Protein AF-A0A7C7M4W1-F1 (afdb_monomer)

Foldseek 3Di:
DEEAEPVCQVVLVVDPPHDYYDHDCQAAHAPVCPVVVVGDHDNKDKWFFADDPDPQKTKIFQACLQAPQPQ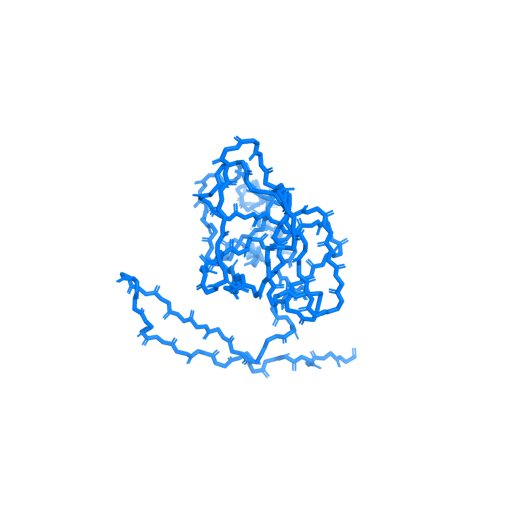HFWAWPPDPQWGFPDGDRGMTMIGGHPPDDDDGGDMIITGHNDDVSNCLSDQWDFDDDPNDGDDIGGPVCRPVDD

Mean predicted aligned error: 3.01 Å

Nearest PDB structures (foldseek):
  6qkb-assembly1_B  TM=9.582E-01  e=3.769E-12  Paracoccus denitrificans
  4v15-assembly1_B  TM=9.432E-01  e=3.769E-12  Achromobacter xylosoxidans
  7dib-assembly1_B  TM=9.271E-01  e=1.549E-10  Candidatus Filomicrobium marinum
  7dib-assembly1_A  TM=9.383E-01  e=4.722E-10  Candidatus Filomicrobium marinum
  3gwq-assembly1_B  TM=7.256E-01  e=3.115E-06  Paraburkholderia xenovorans LB400

Structure (mmCIF, N/CA/C/O backbone):
data_AF-A0A7C7M4W1-F1
#
_entry.id   AF-A0A7C7M4W1-F1
#
loop_
_atom_site.group_PDB
_atom_site.id
_atom_site.type_symbol
_atom_site.label_atom_id
_atom_site.label_alt_id
_atom_site.label_comp_id
_atom_site.label_asym_id
_atom_site.label_entity_id
_atom_site.label_seq_id
_atom_site.pdbx_PDB_ins_code
_atom_site.Cartn_x
_atom_site.Cartn_y
_atom_site.Cartn_z
_atom_site.occupancy
_atom_site.B_iso_or_equiv
_atom_site.auth_seq_id
_atom_site.auth_comp_id
_atom_site.auth_asym_id
_atom_site.auth_atom_id
_atom_site.pdbx_PDB_model_num
ATOM 1 N N . MET A 1 1 ? 22.178 -0.306 -24.663 1.00 93.44 1 MET A N 1
ATOM 2 C CA . MET A 1 1 ? 22.339 0.067 -23.237 1.00 93.44 1 MET A CA 1
ATOM 3 C C . MET A 1 1 ? 21.032 -0.272 -22.546 1.00 93.44 1 MET A C 1
ATOM 5 O O . MET A 1 1 ? 19.997 -0.021 -23.148 1.00 93.44 1 MET A O 1
ATOM 9 N N . SER A 1 2 ? 21.067 -0.852 -21.347 1.00 96.81 2 SER A N 1
ATOM 10 C CA . SER A 1 2 ? 19.859 -1.039 -20.534 1.00 96.81 2 SER A CA 1
ATOM 11 C C . SER A 1 2 ? 19.878 -0.049 -19.370 1.00 96.81 2 SER A C 1
ATOM 13 O O . SER A 1 2 ? 20.899 0.045 -18.686 1.00 96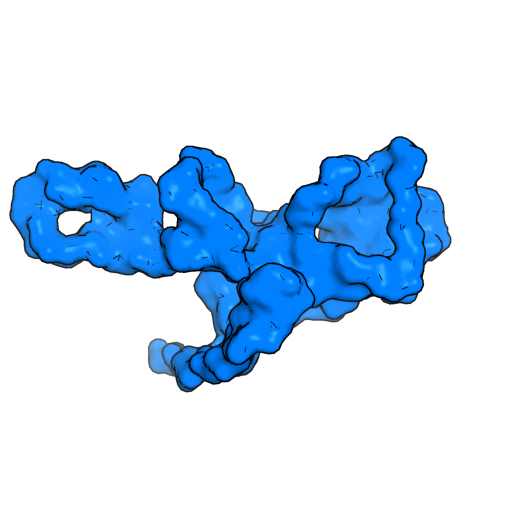.81 2 SER A O 1
ATOM 15 N N . THR A 1 3 ? 18.829 0.764 -19.242 1.00 96.06 3 THR A N 1
ATOM 16 C CA . THR A 1 3 ? 18.689 1.801 -18.207 1.00 96.06 3 THR A CA 1
ATOM 17 C C . THR A 1 3 ? 17.263 2.345 -18.189 1.00 96.06 3 THR A C 1
ATOM 19 O O . THR A 1 3 ? 16.536 2.220 -19.169 1.00 96.06 3 THR A O 1
ATOM 22 N N . GLY A 1 4 ? 16.890 3.032 -17.117 1.00 96.25 4 GLY A N 1
ATOM 23 C CA . GLY A 1 4 ? 15.602 3.699 -16.989 1.00 96.25 4 GLY A CA 1
ATOM 24 C C . GLY A 1 4 ? 14.747 3.051 -15.915 1.00 96.25 4 GLY A C 1
ATOM 25 O O . GLY A 1 4 ? 14.718 1.832 -15.757 1.00 96.25 4 GLY A O 1
ATOM 26 N N . GLU A 1 5 ? 14.059 3.910 -15.186 1.00 96.00 5 GLU A N 1
ATOM 27 C CA . GLU A 1 5 ? 13.256 3.590 -14.017 1.00 96.00 5 GLU A CA 1
ATOM 28 C C . GLU A 1 5 ? 11.794 3.893 -14.315 1.00 96.00 5 GLU A C 1
ATOM 30 O O . GLU A 1 5 ? 11.463 4.435 -15.369 1.00 96.00 5 GLU A O 1
ATOM 35 N N . THR A 1 6 ? 10.906 3.607 -13.363 1.00 96.25 6 THR A N 1
ATOM 36 C CA . THR A 1 6 ? 9.489 3.979 -13.515 1.00 96.25 6 THR A CA 1
ATOM 37 C C . THR A 1 6 ? 9.342 5.471 -13.828 1.00 96.25 6 THR A C 1
ATOM 39 O O . THR A 1 6 ? 8.681 5.814 -14.792 1.00 96.25 6 THR A O 1
ATOM 42 N N . TRP A 1 7 ? 10.029 6.362 -13.105 1.00 94.94 7 TRP A N 1
ATOM 43 C CA . TRP A 1 7 ? 9.911 7.821 -13.279 1.00 94.94 7 TRP A CA 1
ATOM 44 C C . TRP A 1 7 ? 10.694 8.408 -14.462 1.00 94.94 7 TRP A C 1
ATOM 46 O O . TRP A 1 7 ? 10.680 9.621 -14.655 1.00 94.94 7 TRP A O 1
ATOM 56 N N . SER A 1 8 ? 11.431 7.587 -15.208 1.00 96.50 8 SER A N 1
ATOM 57 C CA . SER A 1 8 ? 12.197 8.027 -16.379 1.00 96.50 8 SER A CA 1
ATOM 58 C C . SER A 1 8 ? 11.895 7.197 -17.621 1.00 96.50 8 SER A C 1
ATOM 60 O O . SER A 1 8 ? 12.648 7.258 -18.591 1.00 96.50 8 SER A O 1
ATOM 62 N N . TYR A 1 9 ? 10.820 6.406 -17.590 1.00 95.06 9 TYR A N 1
ATOM 63 C CA . TYR A 1 9 ? 10.487 5.441 -18.634 1.00 95.06 9 TYR A CA 1
ATOM 64 C C . TYR A 1 9 ? 10.263 6.098 -20.004 1.00 95.06 9 TYR A C 1
ATOM 66 O O . TYR A 1 9 ? 10.653 5.543 -21.031 1.00 95.06 9 TYR A O 1
ATOM 74 N N . ASP A 1 10 ? 9.674 7.290 -19.999 1.00 93.44 10 ASP A N 1
ATOM 75 C CA . ASP A 1 10 ? 9.340 8.107 -21.159 1.00 93.44 10 ASP A CA 1
ATOM 76 C C . ASP A 1 10 ? 10.591 8.745 -21.775 1.00 93.44 10 ASP A C 1
ATOM 78 O O . ASP A 1 10 ? 10.843 8.596 -22.968 1.00 93.44 10 ASP A O 1
ATOM 82 N N . VAL A 1 11 ? 11.440 9.365 -20.952 1.00 95.94 11 VAL A N 1
ATOM 83 C CA . VAL A 1 11 ? 12.675 10.016 -21.412 1.00 95.94 11 VAL A CA 1
ATOM 84 C C . VAL A 1 11 ? 13.746 8.992 -21.794 1.00 95.94 11 VAL A C 1
ATOM 86 O O . VAL A 1 11 ? 14.490 9.203 -22.750 1.00 95.94 11 VAL A O 1
ATOM 89 N N . ALA A 1 12 ? 13.846 7.862 -21.083 1.00 96.19 12 ALA A N 1
ATOM 90 C CA . ALA A 1 12 ? 14.862 6.841 -21.349 1.00 96.19 12 ALA A CA 1
ATOM 91 C C . ALA A 1 12 ? 14.744 6.257 -22.765 1.00 96.19 12 ALA A C 1
ATOM 93 O O . ALA A 1 12 ? 15.767 5.994 -23.400 1.00 96.19 12 ALA A O 1
ATOM 94 N N . GLY A 1 13 ? 13.518 6.110 -23.278 1.00 92.50 13 GLY A N 1
ATOM 95 C CA . GLY A 1 13 ? 13.259 5.628 -24.637 1.00 92.50 13 GLY A CA 1
ATOM 96 C C . GLY A 1 13 ? 13.741 6.574 -25.744 1.00 92.50 13 GLY A C 1
ATOM 97 O O . GLY A 1 13 ? 13.964 6.131 -26.870 1.00 92.50 13 GLY A O 1
ATOM 98 N N . GLU A 1 14 ? 13.950 7.854 -25.434 1.00 96.19 14 GLU A N 1
ATOM 99 C CA . GLU A 1 14 ? 14.404 8.866 -26.395 1.00 96.19 14 GLU A CA 1
ATOM 100 C C . GLU A 1 14 ? 15.937 8.977 -26.478 1.00 96.19 14 GLU A C 1
ATOM 102 O O . GLU A 1 14 ? 16.471 9.608 -27.393 1.00 96.19 14 GLU A O 1
ATOM 107 N N . ILE A 1 15 ? 16.673 8.360 -25.546 1.00 97.12 15 ILE A N 1
ATOM 108 C CA . ILE A 1 15 ? 18.133 8.479 -25.464 1.00 97.12 15 ILE A CA 1
ATOM 109 C C . ILE A 1 15 ? 18.807 7.537 -26.482 1.00 97.12 15 ILE A C 1
ATOM 111 O O . ILE A 1 15 ? 18.670 6.312 -26.383 1.00 97.12 15 ILE A O 1
ATOM 115 N N . PRO A 1 16 ? 19.623 8.053 -27.426 1.00 97.56 16 PRO A N 1
ATOM 116 C CA . PRO A 1 16 ? 20.318 7.217 -28.400 1.00 97.56 16 PRO A CA 1
ATOM 117 C C . PRO A 1 16 ? 21.182 6.129 -27.751 1.00 97.56 16 PRO A C 1
ATOM 119 O O . PRO A 1 16 ? 22.036 6.398 -26.906 1.00 97.56 16 PRO A O 1
ATOM 122 N N . GLY A 1 17 ? 20.990 4.885 -28.191 1.00 97.00 17 GLY A N 1
ATOM 123 C CA . GLY A 1 17 ? 21.736 3.721 -27.705 1.00 97.00 17 GLY A CA 1
ATOM 124 C C . GLY A 1 17 ? 21.104 3.008 -26.506 1.00 97.00 17 GLY A C 1
ATOM 125 O O . GLY A 1 17 ? 21.573 1.917 -26.156 1.00 97.00 17 GLY A O 1
ATOM 126 N N . VAL A 1 18 ? 20.042 3.554 -25.905 1.00 97.69 18 VAL A N 1
ATOM 127 C CA . VAL A 1 18 ? 19.165 2.795 -25.003 1.00 97.69 18 VAL A CA 1
ATOM 128 C C . VAL A 1 18 ? 18.360 1.790 -25.824 1.00 97.69 18 VAL A C 1
ATOM 130 O O . VAL A 1 18 ? 17.868 2.092 -26.906 1.00 97.69 18 VAL A O 1
ATOM 133 N N . THR A 1 19 ? 18.309 0.554 -25.340 1.00 97.38 19 THR A N 1
ATOM 134 C CA . THR A 1 19 ? 17.664 -0.584 -26.012 1.00 97.38 19 THR A CA 1
ATOM 135 C C . THR A 1 19 ? 16.700 -1.342 -25.097 1.00 97.38 19 THR A C 1
ATOM 137 O O . THR A 1 19 ? 15.981 -2.208 -25.581 1.00 97.38 19 THR A O 1
ATOM 140 N N . GLU A 1 20 ? 16.700 -1.051 -23.793 1.00 97.50 20 GLU A N 1
ATOM 141 C CA . GLU A 1 20 ? 15.846 -1.669 -22.771 1.00 97.50 20 GLU A CA 1
ATOM 142 C C . GLU A 1 20 ? 15.633 -0.672 -21.618 1.00 97.50 20 GLU A C 1
ATOM 144 O O . GLU A 1 20 ? 16.580 0.022 -21.242 1.00 97.50 20 GLU A O 1
ATOM 149 N N . VAL A 1 21 ? 14.408 -0.633 -21.075 1.00 96.94 21 VAL A N 1
ATOM 150 C CA . VAL A 1 21 ? 13.998 0.135 -19.884 1.00 96.94 21 VAL A CA 1
ATOM 151 C C . VAL A 1 21 ? 13.568 -0.839 -18.788 1.00 96.94 21 VAL A C 1
ATOM 153 O O . VAL A 1 21 ? 12.886 -1.820 -19.081 1.00 96.94 21 VAL A O 1
ATOM 156 N N . GLN A 1 22 ? 13.964 -0.580 -17.539 1.00 96.50 22 GLN A N 1
ATOM 157 C CA . GLN A 1 22 ? 13.913 -1.563 -16.445 1.00 96.50 22 GLN A CA 1
ATOM 158 C C . GLN A 1 22 ? 13.024 -1.147 -15.263 1.00 96.50 22 GLN A C 1
ATOM 160 O O . GLN A 1 22 ? 13.077 -1.773 -14.205 1.00 96.50 22 GLN A O 1
ATOM 165 N N . GLY A 1 23 ? 12.195 -0.111 -15.425 1.00 94.81 23 GLY A N 1
ATOM 166 C CA . GLY A 1 23 ? 11.277 0.326 -14.376 1.00 94.81 23 GLY A CA 1
ATOM 167 C C . GLY A 1 23 ? 10.389 -0.820 -13.879 1.00 94.81 23 GLY A C 1
ATOM 168 O O . GLY A 1 23 ? 9.796 -1.534 -14.681 1.00 94.81 23 GLY A O 1
ATOM 169 N N . GLY A 1 24 ? 10.295 -0.993 -12.556 1.00 95.31 24 GLY A N 1
ATOM 170 C CA . GLY A 1 24 ? 9.480 -2.047 -11.930 1.00 95.31 24 GLY A CA 1
ATOM 171 C C . GLY A 1 24 ? 8.258 -1.530 -11.169 1.00 95.31 24 GLY A C 1
ATOM 172 O O . GLY A 1 24 ? 7.164 -2.080 -11.300 1.00 95.31 24 GLY A O 1
ATOM 173 N N . SER A 1 25 ? 8.419 -0.447 -10.401 1.00 95.62 25 SER A N 1
ATOM 174 C CA . SER A 1 25 ? 7.367 0.088 -9.526 1.00 95.62 25 SER A CA 1
ATOM 175 C C . SER A 1 25 ? 6.105 0.535 -10.264 1.00 95.62 25 SER A C 1
ATOM 177 O O . SER A 1 25 ? 5.050 0.556 -9.641 1.00 95.62 25 SER A O 1
ATOM 179 N N . TYR A 1 26 ? 6.174 0.826 -11.568 1.00 96.25 26 TYR A N 1
ATOM 180 C CA . TYR A 1 26 ? 5.031 1.223 -12.403 1.00 96.25 26 TYR A CA 1
ATOM 181 C C . TYR A 1 26 ? 3.839 0.257 -12.317 1.00 96.25 26 TYR A C 1
ATOM 183 O O . TYR A 1 26 ? 2.693 0.669 -12.479 1.00 96.25 26 TYR A O 1
ATOM 191 N N . LEU A 1 27 ? 4.099 -1.029 -12.043 1.00 96.44 27 LEU A N 1
ATOM 192 C CA . LEU A 1 27 ? 3.060 -2.046 -11.908 1.00 96.44 27 LEU A CA 1
ATOM 193 C C . LEU A 1 27 ? 2.162 -1.801 -10.687 1.00 96.44 27 LEU A C 1
ATOM 195 O O . LEU A 1 27 ? 0.962 -2.056 -10.758 1.00 96.44 27 LEU A O 1
ATOM 199 N N . VAL A 1 28 ? 2.746 -1.349 -9.571 1.00 96.81 28 VAL A N 1
ATOM 200 C CA . VAL A 1 28 ? 2.091 -1.274 -8.249 1.00 96.81 28 VAL A CA 1
ATOM 201 C C . VAL A 1 28 ? 1.915 0.144 -7.711 1.00 96.81 28 VAL A C 1
ATOM 203 O O . VAL A 1 28 ? 0.945 0.382 -6.991 1.00 96.81 28 VAL A O 1
ATOM 206 N N . MET A 1 29 ? 2.793 1.064 -8.116 1.00 97.31 29 MET A N 1
ATOM 207 C CA . MET A 1 29 ? 2.881 2.477 -7.732 1.00 97.31 29 MET A CA 1
ATOM 208 C C . MET A 1 29 ? 3.033 2.726 -6.224 1.00 97.31 29 MET A C 1
ATOM 210 O O . MET A 1 29 ? 2.765 1.871 -5.395 1.00 97.31 29 MET A O 1
ATOM 214 N N . GLU A 1 30 ? 3.495 3.911 -5.842 1.00 96.56 30 GLU A N 1
ATOM 215 C CA . GLU A 1 30 ? 3.679 4.328 -4.442 1.00 96.56 30 GLU A CA 1
ATOM 216 C C . GLU A 1 30 ? 3.412 5.822 -4.310 1.00 96.56 30 GLU A C 1
ATOM 218 O O . GLU A 1 30 ? 3.504 6.532 -5.312 1.00 96.56 30 GLU A O 1
ATOM 223 N N . THR A 1 31 ? 3.074 6.310 -3.114 1.00 95.50 31 THR A N 1
ATOM 224 C CA . THR A 1 31 ? 2.568 7.689 -2.925 1.00 95.50 31 THR A CA 1
ATOM 225 C C . THR A 1 31 ? 3.491 8.767 -3.508 1.00 95.50 31 THR A C 1
ATOM 227 O O . THR A 1 31 ? 3.032 9.787 -4.022 1.00 95.50 31 THR A O 1
ATOM 230 N N . GLY A 1 32 ? 4.803 8.505 -3.550 1.00 93.25 32 GLY A N 1
ATOM 231 C CA . GLY A 1 32 ? 5.795 9.376 -4.184 1.00 93.25 32 GLY A CA 1
ATOM 232 C C . GLY A 1 32 ? 5.668 9.538 -5.707 1.00 93.25 32 GLY A C 1
ATOM 233 O O . GLY A 1 32 ? 6.308 10.428 -6.262 1.00 93.25 32 GLY A O 1
ATOM 234 N N . TYR A 1 33 ? 4.866 8.717 -6.389 1.00 94.56 33 TYR A N 1
ATOM 235 C CA . TYR A 1 33 ? 4.644 8.746 -7.839 1.00 94.56 33 TYR A CA 1
ATOM 236 C C . TYR A 1 33 ? 3.237 9.203 -8.241 1.00 94.56 33 TYR A C 1
ATOM 238 O O . TYR A 1 33 ? 2.852 9.032 -9.394 1.00 94.56 33 TYR A O 1
ATOM 246 N N . GLY A 1 34 ? 2.473 9.841 -7.347 1.00 93.06 34 GLY A N 1
ATOM 247 C CA . GLY A 1 34 ? 1.111 10.304 -7.657 1.00 93.06 34 GLY A CA 1
ATOM 248 C C . GLY A 1 34 ? 0.994 11.290 -8.829 1.00 93.06 34 GLY A C 1
ATOM 249 O O . GLY A 1 34 ? -0.094 11.484 -9.360 1.00 93.06 34 GLY A O 1
ATOM 250 N N . TYR A 1 35 ? 2.104 11.893 -9.265 1.00 94.75 35 TYR A N 1
ATOM 251 C CA . TYR A 1 35 ? 2.161 12.755 -10.450 1.00 94.75 35 TYR A CA 1
ATOM 252 C C . TYR A 1 35 ? 2.196 11.983 -11.781 1.00 94.75 35 TYR A C 1
ATOM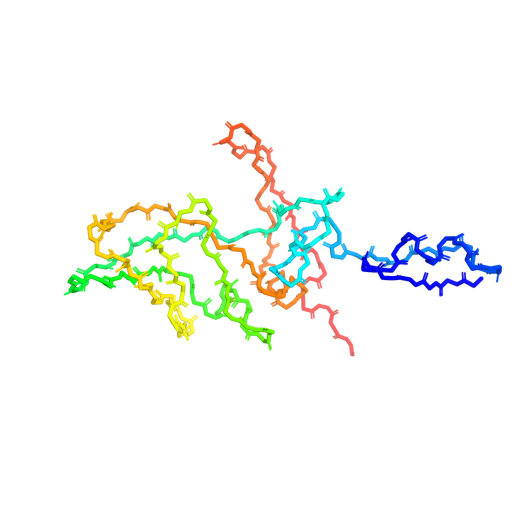 254 O O . TYR A 1 35 ? 2.003 12.583 -12.836 1.00 94.75 35 TYR A O 1
ATOM 262 N N . MET A 1 36 ? 2.467 10.677 -11.757 1.00 96.00 36 MET A N 1
ATOM 263 C CA . MET A 1 36 ? 2.606 9.843 -12.950 1.00 96.00 36 MET A CA 1
ATOM 264 C C . MET A 1 36 ? 1.249 9.276 -13.377 1.00 96.00 36 MET A C 1
ATOM 266 O O . MET A 1 36 ? 0.888 8.153 -13.030 1.00 96.00 36 MET A O 1
ATOM 270 N N . THR A 1 37 ? 0.490 10.062 -14.138 1.00 94.94 37 THR A N 1
ATOM 271 C CA . THR A 1 37 ? -0.914 9.769 -14.480 1.00 94.94 37 THR A CA 1
ATOM 272 C C . THR A 1 37 ? -1.132 8.587 -15.424 1.00 94.94 37 THR A C 1
ATOM 274 O O . THR A 1 37 ? -2.267 8.142 -15.568 1.00 94.94 37 THR A O 1
ATOM 277 N N . ASP A 1 38 ? -0.078 8.079 -16.063 1.00 95.44 38 ASP A N 1
ATOM 278 C CA . ASP A 1 38 ? -0.159 6.917 -16.960 1.00 95.44 38 ASP A CA 1
ATOM 279 C C . ASP A 1 38 ? -0.262 5.581 -16.203 1.00 95.44 38 ASP A C 1
ATOM 281 O O . ASP A 1 38 ? -0.538 4.540 -16.803 1.00 95.44 38 ASP A O 1
ATOM 285 N N . PHE A 1 39 ? -0.051 5.600 -14.884 1.00 96.94 39 PHE A N 1
ATOM 286 C CA . PHE A 1 39 ? -0.069 4.424 -14.022 1.00 96.94 39 PHE A CA 1
ATOM 287 C C . PHE A 1 39 ? -1.072 4.587 -12.876 1.00 96.94 39 PHE A C 1
ATOM 289 O O . PHE A 1 39 ? -1.507 5.687 -12.537 1.00 96.94 39 PHE A O 1
ATOM 296 N N . HIS A 1 40 ? -1.432 3.466 -12.251 1.00 96.19 40 HIS A N 1
ATOM 297 C CA . HIS A 1 40 ? -2.434 3.422 -11.189 1.00 96.19 40 HIS A CA 1
ATOM 298 C C . HIS A 1 40 ? -1.898 2.712 -9.948 1.00 96.19 40 HIS A C 1
ATOM 300 O O . HIS A 1 40 ? -1.151 1.739 -10.051 1.00 96.19 40 HIS A O 1
ATOM 306 N N . TYR A 1 41 ? -2.340 3.155 -8.769 1.00 97.38 41 TYR A N 1
ATOM 307 C CA . TYR A 1 41 ? -2.111 2.435 -7.519 1.00 97.38 41 TYR A CA 1
ATOM 308 C C . TYR A 1 41 ? -2.797 1.073 -7.556 1.00 97.38 41 TYR A C 1
ATOM 310 O O . TYR A 1 41 ? -4.024 0.982 -7.528 1.00 97.38 41 TYR A O 1
ATOM 318 N N . SER A 1 42 ? -2.000 0.006 -7.608 1.00 96.69 42 SER A N 1
ATOM 319 C CA . SER A 1 42 ? -2.498 -1.374 -7.605 1.00 96.69 42 SER A CA 1
ATOM 320 C C . SER A 1 42 ? -1.936 -2.202 -6.443 1.00 96.69 42 SER A C 1
ATOM 322 O O . SER A 1 42 ? -2.613 -3.109 -5.961 1.00 96.69 42 SER A O 1
ATOM 324 N N . GLY A 1 43 ? -0.748 -1.858 -5.927 1.00 97.00 43 GLY A N 1
ATOM 325 C CA . GLY A 1 43 ? -0.175 -2.467 -4.728 1.00 97.00 43 GLY A CA 1
ATOM 326 C C . GLY A 1 43 ? -0.626 -1.728 -3.475 1.00 97.00 43 GLY A C 1
ATOM 327 O O . GLY A 1 43 ? -0.237 -0.584 -3.252 1.00 97.00 43 GLY A O 1
ATOM 328 N N . LYS A 1 44 ? -1.444 -2.374 -2.648 1.00 97.56 44 LYS A N 1
ATOM 329 C CA . LYS A 1 44 ? -2.061 -1.750 -1.472 1.00 97.56 44 LYS A CA 1
ATOM 330 C C . LYS A 1 44 ? -2.112 -2.726 -0.303 1.00 97.56 44 LYS A C 1
ATOM 332 O O . LYS A 1 44 ? -1.998 -3.935 -0.503 1.00 97.56 44 LYS A O 1
ATOM 337 N N . VAL A 1 45 ? -2.320 -2.211 0.907 1.00 98.38 45 VAL A N 1
ATOM 338 C CA . VAL A 1 45 ? -2.504 -3.030 2.114 1.00 98.38 45 VAL A CA 1
ATOM 339 C C . VAL A 1 45 ? -3.873 -2.763 2.721 1.00 98.38 45 VAL A C 1
ATOM 341 O O . VAL A 1 45 ? -4.193 -1.632 3.072 1.00 98.38 45 VAL A O 1
ATOM 344 N N . LEU A 1 46 ? -4.680 -3.815 2.849 1.00 98.31 46 LEU A N 1
ATOM 345 C CA . LEU A 1 46 ? -5.958 -3.770 3.553 1.00 98.31 46 LEU A CA 1
ATOM 346 C C . LEU A 1 46 ? -5.703 -3.800 5.064 1.00 98.31 46 LEU A C 1
ATOM 348 O O . LEU A 1 46 ? -4.939 -4.637 5.542 1.00 98.31 46 LEU A O 1
ATOM 352 N N . THR A 1 47 ? -6.366 -2.921 5.806 1.00 98.69 47 THR A N 1
ATOM 353 C CA . THR A 1 47 ? -6.333 -2.885 7.270 1.00 98.69 47 THR A CA 1
ATOM 354 C C . THR A 1 47 ? -7.741 -2.747 7.827 1.00 98.69 47 THR A C 1
ATOM 356 O O . THR A 1 47 ? -8.629 -2.198 7.175 1.00 98.69 47 THR A O 1
ATOM 359 N N . THR A 1 48 ? -7.954 -3.251 9.035 1.00 98.88 48 THR A N 1
ATOM 360 C CA . THR A 1 48 ? -9.228 -3.165 9.746 1.00 98.88 48 THR A CA 1
ATOM 361 C C . THR A 1 48 ? -9.066 -2.269 10.961 1.00 98.88 48 THR A C 1
ATOM 363 O O . THR A 1 48 ? -8.146 -2.450 11.759 1.00 98.88 48 THR A O 1
ATOM 366 N N . VAL A 1 49 ? -9.972 -1.308 11.132 1.00 98.88 49 VAL A N 1
ATOM 367 C CA . VAL A 1 49 ? -10.069 -0.511 12.355 1.00 98.88 49 VAL A CA 1
ATOM 368 C C . VAL A 1 49 ? -10.396 -1.449 13.512 1.00 98.88 49 VAL A C 1
ATOM 370 O O . VAL A 1 49 ? -11.400 -2.156 13.492 1.00 98.88 49 VAL A O 1
ATOM 373 N N . ILE A 1 50 ? -9.560 -1.451 14.544 1.00 98.81 50 ILE A N 1
ATOM 374 C CA . ILE A 1 50 ? -9.722 -2.301 15.732 1.00 98.81 50 ILE A CA 1
ATOM 375 C C . ILE A 1 50 ? -10.102 -1.500 16.978 1.00 98.81 50 ILE A C 1
ATOM 377 O O . ILE A 1 50 ? -10.568 -2.070 17.963 1.00 98.81 50 ILE A O 1
ATOM 381 N N . SER A 1 51 ? -9.904 -0.179 16.962 1.00 98.62 51 SER A N 1
ATOM 382 C CA . SER A 1 51 ? -10.211 0.688 18.099 1.00 98.62 51 SER A CA 1
ATOM 383 C C . SER A 1 51 ? -10.429 2.136 17.671 1.00 98.62 51 SER A C 1
ATOM 385 O O . SER A 1 51 ? -9.734 2.651 16.800 1.00 98.62 51 SER A O 1
ATOM 387 N N . THR A 1 52 ? -11.359 2.817 18.338 1.00 98.38 52 THR A N 1
ATOM 388 C CA . THR A 1 52 ? -11.608 4.262 18.215 1.00 98.38 52 THR A CA 1
ATOM 389 C C . THR A 1 52 ? -11.604 4.887 19.612 1.00 98.38 52 THR A C 1
ATOM 391 O O . THR A 1 52 ? -12.664 5.142 20.192 1.00 98.38 52 THR A O 1
ATOM 394 N N . PRO A 1 53 ? -10.418 5.054 20.227 1.00 97.94 53 PRO A N 1
ATOM 395 C CA . PRO A 1 53 ? -10.300 5.301 21.664 1.00 97.94 53 PRO A CA 1
ATOM 396 C C . PRO A 1 53 ? -10.769 6.697 22.092 1.00 97.94 53 PRO A C 1
ATOM 398 O O . PRO A 1 53 ? -11.059 6.912 23.268 1.00 97.94 53 PRO A O 1
ATOM 401 N N . ARG A 1 54 ? -10.799 7.662 21.167 1.00 97.12 54 ARG A N 1
ATOM 402 C CA . ARG A 1 54 ? -11.249 9.039 21.405 1.00 97.12 54 ARG A CA 1
ATOM 403 C C . ARG A 1 54 ? -11.647 9.715 20.087 1.00 97.12 54 ARG A C 1
ATOM 405 O O . ARG A 1 54 ? -11.188 9.273 19.035 1.00 97.12 54 ARG A O 1
ATOM 412 N N . PRO A 1 55 ? -12.446 10.799 20.126 1.00 96.81 55 PRO A N 1
ATOM 413 C CA . PRO A 1 55 ? -12.748 11.590 18.935 1.00 96.81 55 PRO A CA 1
ATOM 414 C C . PRO A 1 55 ? -11.478 12.026 18.196 1.00 96.81 55 PRO A C 1
ATOM 416 O O . PRO A 1 55 ? -10.491 12.396 18.834 1.00 96.81 55 PRO A O 1
ATOM 419 N N . GLY A 1 56 ? -11.520 11.980 16.865 1.00 98.12 56 GLY A N 1
ATOM 420 C CA . GLY A 1 56 ? -10.394 12.351 16.007 1.00 98.12 56 GLY A CA 1
ATOM 421 C C . GLY A 1 56 ? -9.310 11.280 15.858 1.00 98.12 56 GLY A C 1
ATOM 422 O O . GLY A 1 56 ? -8.337 11.530 15.157 1.00 98.12 56 GLY A O 1
ATOM 423 N N . VAL A 1 57 ? -9.438 10.110 16.504 1.00 98.62 57 VAL A N 1
ATOM 424 C CA . VAL A 1 57 ? -8.413 9.054 16.455 1.00 98.62 57 VAL A CA 1
ATOM 425 C C . VAL A 1 57 ? -9.021 7.671 16.252 1.00 98.62 57 VAL A C 1
ATOM 427 O O . VAL A 1 57 ? -9.886 7.240 17.018 1.00 98.62 57 VAL A O 1
ATOM 430 N N . ALA A 1 58 ? -8.487 6.942 15.274 1.00 98.81 58 ALA A N 1
ATOM 431 C CA . ALA A 1 58 ? -8.730 5.516 15.081 1.00 98.81 58 ALA A CA 1
ATOM 432 C C . ALA A 1 58 ? -7.406 4.739 15.039 1.00 98.81 58 ALA A C 1
ATOM 434 O O . ALA A 1 58 ? -6.349 5.294 14.752 1.00 98.81 58 ALA A O 1
ATOM 435 N N . VAL A 1 59 ? -7.467 3.449 15.354 1.00 98.88 59 VAL A N 1
ATOM 436 C CA . VAL A 1 59 ? -6.330 2.524 15.317 1.00 98.88 59 VAL A CA 1
ATOM 437 C C . VAL A 1 59 ? -6.716 1.334 14.456 1.00 98.88 59 VAL A C 1
ATOM 439 O O . VAL A 1 59 ? -7.774 0.742 14.685 1.00 98.88 59 VAL A O 1
ATOM 442 N N . ALA A 1 60 ? -5.868 0.976 13.495 1.00 98.88 60 ALA A N 1
ATOM 443 C CA . ALA A 1 60 ? -6.061 -0.188 12.635 1.00 98.88 60 ALA A CA 1
ATOM 444 C C . ALA A 1 60 ? -4.857 -1.148 12.694 1.00 98.88 60 ALA A C 1
ATOM 446 O O . ALA A 1 60 ? -3.796 -0.802 13.213 1.00 98.88 60 ALA A O 1
ATOM 447 N N . ASP A 1 61 ? -5.051 -2.374 12.220 1.00 98.69 61 ASP A N 1
ATOM 448 C CA . ASP A 1 61 ? -4.185 -3.548 12.436 1.00 98.69 61 ASP A CA 1
ATOM 449 C C . ASP A 1 61 ? -2.998 -3.723 11.462 1.00 98.69 61 ASP A C 1
ATOM 451 O O . ASP A 1 61 ? -2.361 -4.777 11.451 1.00 98.69 61 ASP A O 1
ATOM 455 N N . ALA A 1 62 ? -2.681 -2.718 10.641 1.00 98.00 62 ALA A N 1
ATOM 456 C CA . ALA A 1 62 ? -1.551 -2.767 9.711 1.00 98.00 62 ALA A CA 1
ATOM 457 C C . ALA A 1 62 ? -0.421 -1.820 10.134 1.00 98.00 62 ALA A C 1
ATOM 459 O O . ALA A 1 62 ? -0.345 -0.687 9.670 1.00 98.00 62 ALA A O 1
ATOM 460 N N . GLY A 1 63 ? 0.478 -2.295 10.999 1.00 97.88 63 GLY A N 1
ATOM 461 C CA . GLY A 1 63 ? 1.695 -1.576 11.395 1.00 97.88 63 GLY A CA 1
ATOM 462 C C . GLY A 1 63 ? 2.884 -1.728 10.435 1.00 97.88 63 GLY A C 1
ATOM 463 O O . GLY A 1 63 ? 2.766 -2.191 9.299 1.00 97.88 63 GLY A O 1
ATOM 464 N N . GLN A 1 64 ? 4.080 -1.369 10.908 1.00 97.69 64 GLN A N 1
ATOM 465 C CA . GLN A 1 64 ? 5.325 -1.393 10.122 1.00 97.69 64 GLN A CA 1
ATOM 466 C C . GLN A 1 64 ? 5.749 -2.799 9.667 1.00 97.69 64 GLN A C 1
ATOM 468 O O . GLN A 1 64 ? 6.536 -2.948 8.731 1.00 97.69 64 GLN A O 1
ATOM 473 N N . LYS A 1 65 ? 5.255 -3.859 10.317 1.00 96.94 65 LYS A N 1
ATOM 474 C CA . LYS A 1 65 ? 5.447 -5.236 9.837 1.00 96.94 65 LYS A CA 1
ATOM 475 C C . LYS A 1 65 ? 4.664 -5.513 8.553 1.00 96.94 65 LYS A C 1
ATOM 477 O O . LYS A 1 65 ? 5.087 -6.380 7.800 1.00 96.94 65 LYS A O 1
ATOM 482 N N . ALA A 1 66 ? 3.586 -4.772 8.297 1.00 97.94 66 ALA A N 1
ATOM 483 C CA . ALA A 1 66 ? 2.721 -4.912 7.128 1.00 97.94 66 ALA A CA 1
ATOM 484 C C . ALA A 1 66 ? 3.050 -3.892 6.022 1.00 97.94 66 ALA A C 1
ATOM 486 O O . ALA A 1 66 ? 3.049 -4.244 4.844 1.00 97.94 66 ALA A O 1
ATOM 487 N N . VAL A 1 67 ? 3.372 -2.645 6.385 1.00 97.69 67 VAL A N 1
ATOM 488 C CA . VAL A 1 67 ? 3.648 -1.556 5.430 1.00 97.69 67 VAL A CA 1
ATOM 489 C C . VAL A 1 67 ? 4.997 -0.912 5.728 1.00 97.69 67 VAL A C 1
ATOM 491 O O . VAL A 1 67 ? 5.300 -0.588 6.874 1.00 97.69 67 VAL A O 1
ATOM 494 N N . SER A 1 68 ? 5.827 -0.704 4.703 1.00 95.44 68 SER A N 1
ATOM 495 C CA . SER A 1 68 ? 7.087 0.023 4.880 1.00 95.44 68 SER A CA 1
ATOM 496 C C . SER A 1 68 ? 6.846 1.508 5.148 1.00 95.44 68 SER A C 1
ATOM 498 O O . SER A 1 68 ? 6.036 2.138 4.474 1.00 95.44 68 SER A O 1
ATOM 500 N N . THR A 1 69 ? 7.620 2.080 6.073 1.00 95.00 69 THR A N 1
ATOM 501 C CA . THR A 1 69 ? 7.636 3.524 6.359 1.00 95.00 69 THR A CA 1
ATOM 502 C C . THR A 1 69 ? 8.975 4.188 6.022 1.00 95.00 69 THR A C 1
ATOM 504 O O . THR A 1 69 ? 9.255 5.295 6.475 1.00 95.00 69 THR A O 1
ATOM 507 N N . LEU A 1 70 ? 9.838 3.512 5.252 1.00 93.19 70 LEU A N 1
ATOM 508 C CA . LEU A 1 70 ? 11.208 3.967 4.970 1.00 93.19 70 LEU A CA 1
ATOM 509 C C . LEU A 1 70 ? 11.267 5.287 4.183 1.00 93.19 70 LEU A C 1
ATOM 511 O O . LEU A 1 70 ? 12.184 6.077 4.400 1.00 93.19 70 LEU A O 1
ATOM 515 N N . ARG A 1 71 ? 10.298 5.540 3.292 1.00 94.12 71 ARG A N 1
ATOM 516 C CA . ARG A 1 71 ? 10.198 6.785 2.503 1.00 94.12 71 ARG A CA 1
ATOM 517 C C . ARG A 1 71 ? 9.118 7.749 3.002 1.00 94.12 71 ARG A C 1
ATOM 519 O O . ARG A 1 71 ? 8.937 8.807 2.409 1.00 94.12 71 ARG A O 1
ATOM 526 N N . GLY A 1 72 ? 8.423 7.410 4.086 1.00 95.56 72 GLY A N 1
ATOM 527 C CA . GLY A 1 72 ? 7.307 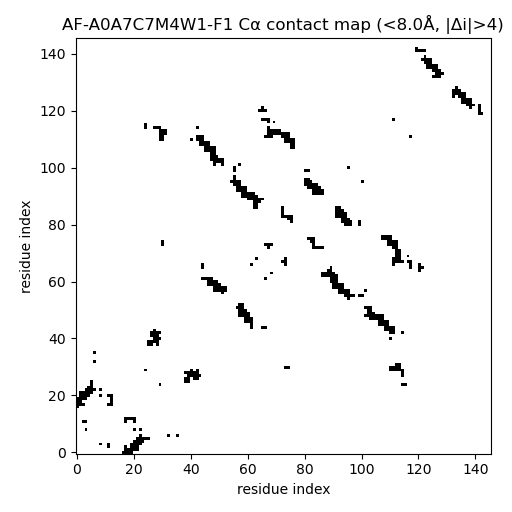8.187 4.628 1.00 95.56 72 GLY A CA 1
ATOM 528 C C . GLY A 1 72 ? 6.165 7.301 5.115 1.00 95.56 72 GLY A C 1
ATOM 529 O O . GLY A 1 72 ? 6.213 6.080 4.966 1.00 95.56 72 GLY A O 1
ATOM 530 N N . LEU A 1 73 ? 5.136 7.911 5.698 1.00 97.88 73 LEU A N 1
ATOM 531 C CA . LEU A 1 73 ? 3.916 7.201 6.084 1.00 97.88 73 LEU A CA 1
ATOM 532 C C . LEU A 1 73 ? 3.092 6.835 4.834 1.00 97.88 73 LEU A C 1
ATOM 534 O O . LEU A 1 73 ? 3.155 7.568 3.844 1.00 97.88 73 LEU A O 1
ATOM 538 N N . PRO A 1 74 ? 2.351 5.713 4.849 1.00 98.00 74 PRO A N 1
ATOM 539 C CA . PRO A 1 74 ? 1.392 5.414 3.795 1.00 98.00 74 PRO A CA 1
ATOM 540 C C . PRO A 1 74 ? 0.220 6.400 3.822 1.00 98.00 74 PRO A C 1
ATOM 542 O O . PRO A 1 74 ? -0.044 7.049 4.834 1.00 98.00 74 PRO A O 1
ATOM 545 N N . GLU A 1 75 ? -0.512 6.470 2.718 1.00 98.25 75 GLU A N 1
ATOM 546 C CA . GLU A 1 75 ? -1.732 7.274 2.603 1.00 98.25 75 GLU A CA 1
ATOM 547 C C . GLU A 1 75 ? -2.974 6.382 2.645 1.00 98.25 75 GLU A C 1
ATOM 549 O O . GLU A 1 75 ? -2.922 5.217 2.252 1.00 98.25 75 GLU A O 1
ATOM 554 N N . VAL A 1 76 ? -4.095 6.915 3.134 1.00 98.38 76 VAL A N 1
ATOM 555 C CA . VAL A 1 76 ? -5.381 6.205 3.122 1.00 98.38 76 VAL A CA 1
ATOM 556 C C . VAL A 1 76 ? -6.051 6.460 1.776 1.00 98.38 76 VAL A C 1
ATOM 558 O O . VAL A 1 76 ? -6.249 7.608 1.382 1.00 98.38 76 VAL A O 1
ATOM 561 N N . GLU A 1 77 ? -6.390 5.390 1.066 1.00 97.44 77 GLU A N 1
ATOM 562 C CA . GLU A 1 77 ? -7.053 5.477 -0.231 1.00 97.44 77 GLU A CA 1
ATOM 563 C C . GLU A 1 77 ? -8.514 5.928 -0.097 1.00 97.44 77 GLU A C 1
ATOM 565 O O . GLU A 1 77 ? -9.245 5.439 0.764 1.00 97.44 77 GLU A O 1
ATOM 570 N N . ASP A 1 78 ? -8.932 6.833 -0.990 1.00 95.12 78 ASP A N 1
ATOM 571 C CA . ASP A 1 78 ? -10.324 7.238 -1.231 1.00 95.12 78 ASP A CA 1
ATOM 572 C C . ASP A 1 78 ? -11.127 7.659 0.014 1.00 95.12 78 ASP A C 1
ATOM 574 O O . ASP A 1 78 ? -12.359 7.609 0.022 1.00 95.12 78 ASP A O 1
ATOM 578 N N . LEU A 1 79 ? -10.444 8.144 1.059 1.00 97.00 79 LEU A N 1
ATOM 579 C CA . LEU A 1 79 ? -11.087 8.605 2.290 1.00 97.00 79 LEU A CA 1
ATOM 580 C C . LEU A 1 79 ? -10.547 9.968 2.762 1.00 97.00 79 LEU A C 1
ATOM 582 O O . LEU A 1 79 ? -9.749 10.043 3.701 1.00 97.00 79 LEU A O 1
ATOM 586 N N . PRO A 1 80 ? -10.983 11.076 2.129 1.00 97.06 80 PRO A N 1
ATOM 587 C CA . PRO A 1 80 ? -10.604 12.422 2.543 1.00 97.06 80 PRO A CA 1
ATOM 588 C C . PRO A 1 80 ? -10.928 12.693 4.017 1.00 97.06 80 PRO A C 1
ATOM 590 O O . PRO A 1 80 ? -11.989 12.316 4.515 1.00 97.06 80 PRO A O 1
ATOM 593 N N . GLY A 1 81 ? -10.020 13.387 4.701 1.00 97.88 81 GLY A N 1
ATOM 594 C CA . GLY A 1 81 ? -10.141 13.689 6.130 1.00 97.88 81 GLY A CA 1
ATOM 595 C C . GLY A 1 81 ? -9.703 12.553 7.058 1.00 97.88 81 GLY A C 1
ATOM 596 O O . GLY A 1 81 ? -9.859 12.671 8.271 1.00 97.88 81 GLY A O 1
ATOM 597 N N . VAL A 1 82 ? -9.135 11.472 6.514 1.00 98.62 82 VAL A N 1
ATOM 598 C CA . VAL A 1 82 ? -8.450 10.426 7.281 1.00 98.62 82 VAL A CA 1
ATOM 599 C C . VAL A 1 82 ? -6.996 10.363 6.841 1.00 98.62 82 VAL A C 1
ATOM 601 O O . VAL A 1 82 ? -6.702 10.146 5.669 1.00 98.62 82 VAL A O 1
ATOM 604 N N . THR A 1 83 ? -6.072 10.551 7.778 1.00 98.56 83 THR A N 1
ATOM 605 C CA . THR A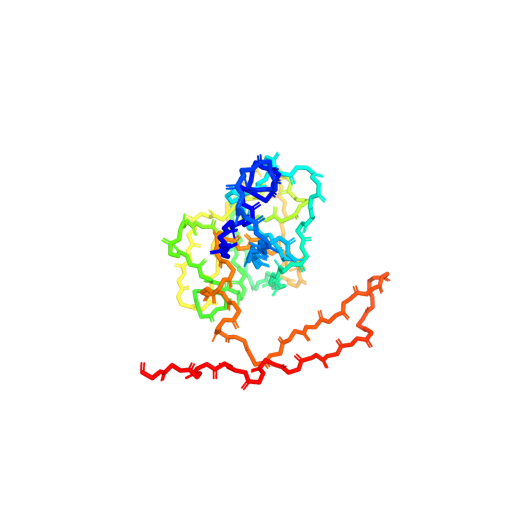 1 83 ? -4.632 10.512 7.498 1.00 98.56 83 THR A CA 1
ATOM 606 C C . THR A 1 83 ? -3.911 9.591 8.465 1.00 98.56 83 THR A C 1
ATOM 608 O O . THR A 1 83 ? -4.331 9.398 9.606 1.00 98.56 83 THR A O 1
ATOM 611 N N . VAL A 1 84 ? -2.803 9.007 8.012 1.00 98.56 84 VAL A N 1
ATOM 612 C CA . VAL A 1 84 ? -1.914 8.241 8.885 1.00 98.56 84 VAL A CA 1
ATOM 613 C C . VAL A 1 84 ? -1.072 9.223 9.695 1.00 98.56 84 VAL A C 1
ATOM 615 O O . VAL A 1 84 ? -0.254 9.950 9.139 1.00 98.56 84 VAL A O 1
ATOM 618 N N . GLU A 1 85 ? -1.281 9.254 11.010 1.00 98.31 85 GLU A N 1
ATOM 619 C CA . GLU A 1 85 ? -0.535 10.116 11.935 1.00 98.31 85 GLU A CA 1
ATOM 620 C C . GLU A 1 85 ? 0.791 9.462 12.340 1.00 98.31 85 GLU A C 1
ATOM 622 O O . GLU A 1 85 ? 1.836 10.110 12.387 1.00 98.31 85 GLU A O 1
ATOM 627 N N . SER A 1 86 ? 0.759 8.163 12.646 1.00 98.38 86 SER A N 1
ATOM 628 C CA . SER A 1 86 ? 1.942 7.390 13.029 1.00 98.38 86 SER A CA 1
ATOM 629 C C . SER A 1 86 ? 1.706 5.886 12.889 1.00 98.38 86 SER A C 1
ATOM 631 O O . SER A 1 86 ? 0.578 5.434 12.693 1.00 98.38 86 SER A O 1
ATOM 633 N N . MET A 1 87 ? 2.779 5.097 12.977 1.00 98.31 87 MET A N 1
ATOM 634 C CA . MET A 1 87 ? 2.723 3.635 12.926 1.00 98.31 87 MET A CA 1
ATOM 635 C C . MET A 1 87 ? 3.696 3.027 13.928 1.00 98.31 87 MET A C 1
ATOM 637 O O . MET A 1 87 ? 4.858 3.439 13.993 1.00 98.31 87 MET A O 1
ATOM 641 N N . ASP A 1 88 ? 3.232 2.019 14.656 1.00 97.69 88 ASP A N 1
ATOM 642 C CA . ASP A 1 88 ? 4.071 1.122 15.447 1.00 97.69 88 ASP A CA 1
ATOM 643 C C . ASP A 1 88 ? 4.284 -0.202 14.670 1.00 97.69 88 ASP A C 1
ATOM 645 O O . ASP A 1 88 ? 3.851 -0.311 13.517 1.00 97.69 88 ASP A O 1
ATOM 649 N N . PRO A 1 89 ? 5.000 -1.208 15.208 1.00 98.19 89 PRO A N 1
ATOM 650 C CA . PRO A 1 89 ? 5.221 -2.463 14.492 1.00 98.19 89 PRO A CA 1
ATOM 651 C C . PRO A 1 89 ? 3.946 -3.199 14.052 1.00 98.19 89 PRO A C 1
ATOM 653 O O . PRO A 1 89 ? 3.977 -3.875 13.024 1.00 98.19 89 PRO A O 1
ATOM 656 N N . ASP A 1 90 ? 2.855 -3.072 14.799 1.00 98.25 90 ASP A N 1
ATOM 657 C CA . ASP A 1 90 ? 1.633 -3.865 14.666 1.00 98.25 90 ASP A CA 1
ATOM 658 C C . ASP A 1 90 ? 0.399 -3.018 14.310 1.00 98.25 90 ASP A C 1
ATOM 660 O O . ASP A 1 90 ? -0.544 -3.547 13.730 1.00 98.25 90 ASP A O 1
ATOM 664 N N . HIS A 1 91 ? 0.418 -1.707 14.561 1.00 98.62 91 HIS A N 1
ATOM 665 C CA . HIS A 1 91 ? -0.732 -0.830 14.351 1.00 98.62 91 HIS A CA 1
ATOM 666 C C . HIS A 1 91 ? -0.413 0.435 13.555 1.00 98.62 91 HIS A C 1
ATOM 668 O O . HIS A 1 91 ? 0.695 0.979 13.598 1.00 98.62 91 HIS A O 1
ATOM 674 N N . VAL A 1 92 ? -1.450 0.956 12.902 1.00 98.62 92 VAL A N 1
ATOM 675 C CA . VAL A 1 92 ? -1.494 2.306 12.339 1.00 98.62 92 VAL A CA 1
ATOM 676 C C . VAL A 1 92 ? -2.409 3.191 13.179 1.00 98.62 92 VAL A C 1
ATOM 678 O O . VAL A 1 92 ? -3.512 2.787 13.553 1.00 98.62 92 VAL A O 1
ATOM 681 N N . ILE A 1 93 ? -1.947 4.403 13.476 1.00 98.75 93 ILE A N 1
ATOM 682 C CA . ILE A 1 93 ? -2.713 5.441 14.163 1.00 98.75 93 ILE A CA 1
ATOM 683 C C . ILE A 1 93 ? -3.206 6.433 13.115 1.00 98.75 93 ILE A C 1
ATOM 685 O O . ILE A 1 93 ? -2.411 7.024 12.381 1.00 98.75 93 ILE A O 1
ATOM 689 N N . LEU A 1 94 ? -4.522 6.602 13.052 1.00 98.81 94 LEU A N 1
ATOM 690 C CA . LEU A 1 94 ? -5.208 7.454 12.093 1.00 98.81 94 LEU A CA 1
ATOM 691 C C . LEU A 1 94 ? -5.712 8.717 12.785 1.00 98.81 94 LEU A C 1
ATOM 693 O O . LEU A 1 94 ? -6.403 8.628 13.804 1.00 98.81 94 LEU A O 1
ATOM 697 N N . HIS A 1 95 ? -5.422 9.867 12.189 1.00 98.75 95 HIS A N 1
ATOM 698 C CA . HIS A 1 95 ? -6.070 11.131 12.507 1.00 98.75 95 HIS A CA 1
ATOM 699 C C . HIS A 1 95 ? -7.341 11.274 11.664 1.00 98.75 95 HIS A C 1
ATOM 701 O O . HIS A 1 95 ? -7.316 11.055 10.452 1.00 98.75 95 HIS A O 1
ATOM 707 N N . LEU A 1 96 ? -8.443 11.659 12.309 1.00 98.75 96 LEU A N 1
ATOM 708 C CA . LEU A 1 96 ? -9.734 11.912 11.674 1.00 98.75 96 LEU A CA 1
ATOM 709 C C . LEU A 1 96 ? -10.095 13.391 11.812 1.00 98.75 96 LEU A C 1
ATOM 711 O O . LEU A 1 96 ? -10.154 13.923 12.925 1.00 98.75 96 LEU A O 1
ATOM 715 N N . ASP A 1 97 ? -10.398 14.034 10.691 1.00 98.50 97 ASP A N 1
ATOM 716 C CA . ASP A 1 97 ? -10.930 15.390 10.671 1.00 98.50 97 ASP A CA 1
ATOM 717 C C . ASP A 1 97 ? -12.281 15.474 11.399 1.00 98.50 97 ASP A C 1
ATOM 719 O O . ASP A 1 97 ? -13.011 14.493 11.580 1.00 98.50 97 ASP A O 1
ATOM 723 N N . SER A 1 98 ? -12.640 16.688 11.820 1.00 97.12 98 SER A N 1
ATOM 724 C CA . SER A 1 98 ? -13.896 16.938 12.528 1.00 97.12 98 SER A CA 1
ATOM 725 C C . SER A 1 98 ? -15.104 16.428 11.733 1.00 97.12 98 SER A C 1
ATOM 727 O O . SER A 1 98 ? -15.308 16.799 10.580 1.00 97.12 98 SER A O 1
ATOM 729 N N . GLY A 1 99 ? -15.932 15.602 12.376 1.00 94.50 99 GLY A N 1
ATOM 730 C CA . GLY A 1 99 ? -17.138 15.024 11.779 1.00 94.50 99 GLY A CA 1
ATOM 731 C C . GLY A 1 99 ? -16.929 13.674 11.090 1.00 94.50 99 GLY A C 1
ATOM 732 O O . GLY A 1 99 ? -17.918 12.983 10.852 1.00 94.50 99 GLY A O 1
ATOM 733 N N . ILE A 1 100 ? -15.685 13.256 10.843 1.00 97.12 100 ILE A N 1
ATOM 734 C CA . ILE A 1 100 ? -15.385 11.906 10.365 1.00 97.12 100 ILE A CA 1
ATOM 735 C C . ILE A 1 100 ? -15.435 10.927 11.538 1.00 97.12 100 ILE A C 1
ATOM 737 O O . ILE A 1 100 ? -14.914 11.187 12.626 1.00 97.12 100 ILE A O 1
ATOM 741 N N . GLN A 1 101 ? -16.087 9.788 11.318 1.00 95.75 101 GLN A N 1
ATOM 742 C CA . GLN A 1 101 ? -16.182 8.707 12.289 1.00 95.75 101 GLN A CA 1
ATOM 743 C C . GLN A 1 101 ? -15.877 7.388 11.598 1.00 95.75 101 GLN A C 1
ATOM 745 O O . GLN A 1 101 ? -16.438 7.087 10.548 1.00 95.75 101 GLN A O 1
ATOM 750 N N . LEU A 1 102 ? -15.003 6.615 12.229 1.00 98.12 102 LEU A N 1
ATOM 751 C CA . LEU A 1 102 ? -14.777 5.212 11.924 1.00 98.12 102 LEU A CA 1
ATOM 752 C C . LEU A 1 102 ? -15.250 4.382 13.112 1.00 98.12 102 LEU A C 1
ATOM 754 O O . LEU A 1 102 ? -15.354 4.879 14.237 1.00 98.12 102 LEU A O 1
ATOM 758 N N . THR A 1 103 ? -15.522 3.114 12.866 1.00 98.19 103 THR A N 1
ATOM 759 C CA . THR A 1 103 ? -15.960 2.145 13.861 1.00 98.19 103 THR A CA 1
ATOM 760 C C . THR A 1 103 ? -15.100 0.887 13.782 1.00 98.19 103 THR A C 1
ATOM 762 O O . THR A 1 103 ? -14.605 0.543 12.708 1.00 98.19 103 THR A O 1
ATOM 765 N N . PRO A 1 104 ? -14.877 0.180 14.906 1.00 98.69 104 PRO A N 1
ATOM 766 C CA . PRO A 1 104 ? -14.198 -1.107 14.861 1.00 98.69 104 PRO A CA 1
ATOM 767 C C . PRO A 1 104 ? -14.889 -2.071 13.886 1.00 98.69 104 PRO A C 1
ATOM 769 O O . PRO A 1 104 ? -16.094 -2.295 13.986 1.00 98.69 104 PRO A O 1
ATOM 772 N N . GLY A 1 105 ? -14.115 -2.645 12.967 1.00 98.69 105 GLY A N 1
ATOM 773 C CA . GLY A 1 105 ? -14.595 -3.474 11.862 1.00 98.69 105 GLY A CA 1
ATOM 774 C C . GLY A 1 105 ? -14.594 -2.775 10.500 1.00 98.69 105 GLY A C 1
ATOM 775 O O . GLY A 1 105 ? -14.599 -3.475 9.488 1.00 98.69 105 GLY A O 1
ATOM 776 N N . ASP A 1 106 ? -14.529 -1.440 10.452 1.00 98.56 106 ASP A N 1
ATOM 777 C CA . ASP A 1 106 ? -14.370 -0.720 9.187 1.00 98.56 106 ASP A CA 1
ATOM 778 C C . ASP A 1 106 ? -13.040 -1.092 8.530 1.00 98.56 106 ASP A C 1
ATOM 780 O O . ASP A 1 106 ? -11.997 -1.153 9.186 1.00 98.56 106 ASP A O 1
ATOM 784 N N . GLN A 1 107 ? -13.077 -1.340 7.223 1.00 98.19 107 GLN A N 1
ATOM 785 C CA . GLN A 1 107 ? -11.896 -1.686 6.444 1.00 98.19 107 GLN A CA 1
ATOM 786 C C . GLN A 1 107 ? -11.420 -0.490 5.629 1.00 98.19 107 GLN A C 1
ATOM 788 O O . GLN A 1 107 ? -12.212 0.194 4.983 1.00 98.19 107 GLN A O 1
ATOM 793 N N . LEU A 1 108 ? -10.110 -0.273 5.651 1.00 98.12 108 LEU A N 1
ATOM 794 C CA . LEU A 1 108 ? -9.420 0.795 4.944 1.00 98.12 108 LEU A CA 1
ATOM 795 C C . LEU A 1 108 ? -8.301 0.208 4.097 1.00 98.12 108 LEU A C 1
ATOM 797 O O . LEU A 1 108 ? -7.755 -0.850 4.409 1.00 98.12 108 LEU A O 1
ATOM 801 N N . THR A 1 109 ? -7.916 0.940 3.061 1.00 98.06 109 THR A N 1
ATOM 802 C CA . THR A 1 109 ? -6.811 0.550 2.192 1.00 98.06 109 THR A CA 1
ATOM 803 C C . THR A 1 109 ? -5.691 1.575 2.2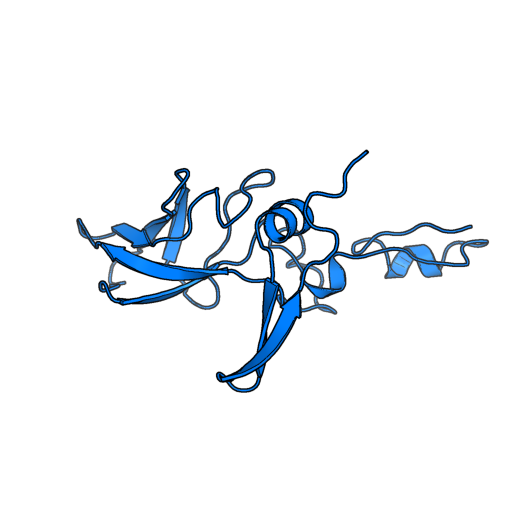99 1.00 98.06 109 THR A C 1
ATOM 805 O O . THR A 1 109 ? -5.924 2.774 2.172 1.00 98.06 109 THR A O 1
ATOM 808 N N . LEU A 1 110 ? -4.476 1.100 2.559 1.00 98.56 110 LEU A N 1
ATOM 809 C CA . LEU A 1 110 ? -3.268 1.907 2.661 1.00 98.56 110 LEU A CA 1
ATOM 810 C C . LEU A 1 110 ? -2.462 1.817 1.363 1.00 98.56 110 LEU A C 1
ATOM 812 O O . LEU A 1 110 ? -2.173 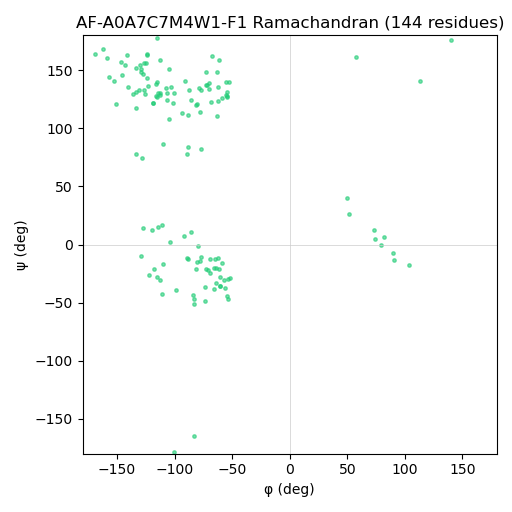0.715 0.886 1.00 98.56 110 LEU A O 1
ATOM 816 N N . ILE A 1 111 ? -2.060 2.970 0.831 1.00 98.12 111 ILE A N 1
ATOM 817 C CA . ILE A 1 111 ? -1.130 3.109 -0.291 1.00 98.12 111 ILE A CA 1
ATOM 818 C C . ILE A 1 111 ? 0.279 3.282 0.294 1.00 98.12 111 ILE A C 1
ATOM 820 O O . ILE A 1 111 ? 0.545 4.294 0.949 1.00 98.12 111 ILE A O 1
ATOM 824 N N . PRO A 1 112 ? 1.195 2.314 0.104 1.00 97.69 112 PRO A N 1
ATOM 825 C CA . PRO A 1 112 ? 2.553 2.408 0.628 1.00 97.69 112 PRO A CA 1
ATOM 826 C C . PRO A 1 112 ? 3.346 3.580 0.039 1.00 97.69 112 PRO A C 1
ATOM 828 O O . PRO A 1 112 ? 3.209 3.919 -1.137 1.00 97.69 112 PRO A O 1
ATOM 831 N N . SER A 1 113 ? 4.256 4.137 0.840 1.00 96.25 113 SER A N 1
ATOM 832 C CA . SER A 1 113 ? 5.237 5.136 0.383 1.00 96.25 113 SER A CA 1
ATOM 833 C C . SER A 1 113 ? 6.445 4.523 -0.331 1.00 96.25 113 SER A C 1
ATOM 835 O O . SER A 1 113 ? 7.205 5.233 -0.988 1.00 96.25 113 SER A O 1
ATOM 837 N N . GLN A 1 114 ? 6.632 3.207 -0.179 1.00 95.44 114 GLN A N 1
ATOM 838 C CA . GLN A 1 114 ? 7.681 2.439 -0.834 1.00 95.44 114 GLN A CA 1
ATOM 839 C C . GLN A 1 114 ? 7.250 0.978 -1.056 1.00 95.44 114 GLN A C 1
ATOM 841 O O 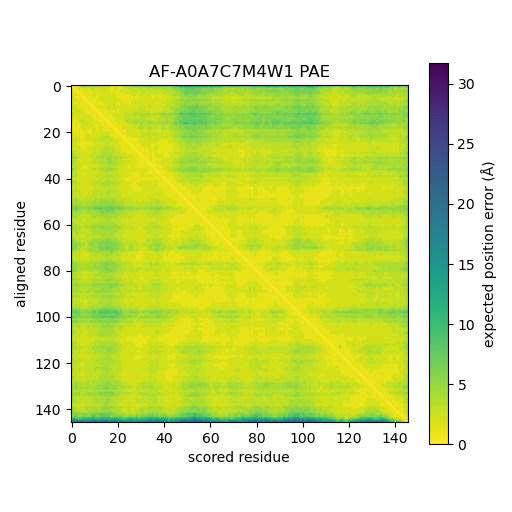. GLN A 1 114 ? 6.963 0.265 -0.086 1.00 95.44 114 GLN A O 1
ATOM 846 N N . GLN A 1 115 ? 7.235 0.510 -2.307 1.00 95.62 115 GLN A N 1
ATOM 847 C CA . GLN A 1 115 ? 6.696 -0.816 -2.654 1.00 95.62 115 GLN A CA 1
ATOM 848 C C . GLN A 1 115 ? 7.664 -1.982 -2.462 1.00 95.62 115 GLN A C 1
ATOM 850 O O . GLN A 1 115 ? 7.283 -2.972 -1.850 1.00 95.62 115 GLN A O 1
ATOM 855 N N . ASP A 1 116 ? 8.911 -1.897 -2.915 1.00 93.69 116 ASP A N 1
ATOM 856 C CA . ASP A 1 116 ? 9.914 -2.970 -2.767 1.00 93.69 116 ASP A CA 1
ATOM 857 C C . ASP A 1 116 ? 10.093 -3.402 -1.295 1.00 93.69 116 ASP A C 1
ATOM 859 O O . ASP A 1 116 ? 10.045 -4.588 -0.945 1.00 93.69 116 ASP A O 1
ATOM 863 N N . ALA A 1 117 ? 10.178 -2.422 -0.397 1.00 94.50 117 ALA A N 1
ATOM 864 C CA . ALA A 1 117 ? 10.252 -2.645 1.042 1.00 94.50 117 ALA A CA 1
ATOM 865 C C . ALA A 1 117 ? 8.923 -3.108 1.670 1.00 94.50 117 ALA A C 1
ATOM 867 O O . ALA A 1 117 ? 8.935 -3.679 2.760 1.00 94.50 117 ALA A O 1
ATOM 868 N N . THR A 1 118 ? 7.781 -2.859 1.027 1.00 96.88 118 THR A N 1
ATOM 869 C CA . THR A 1 118 ? 6.476 -3.348 1.500 1.00 96.88 118 THR A CA 1
ATOM 870 C C . THR A 1 118 ? 6.245 -4.781 1.040 1.00 96.88 118 THR A C 1
ATOM 872 O O . THR A 1 118 ? 6.007 -5.650 1.870 1.00 96.88 118 THR A O 1
ATOM 875 N N . VAL A 1 119 ? 6.410 -5.064 -0.252 1.00 96.38 119 VAL A N 1
ATOM 876 C CA . VAL A 1 119 ? 6.231 -6.389 -0.865 1.00 96.38 119 VAL A CA 1
ATOM 877 C C . VAL A 1 119 ? 7.113 -7.444 -0.198 1.00 96.38 119 VAL A C 1
ATOM 879 O O . VAL A 1 119 ? 6.656 -8.556 0.044 1.00 96.38 119 VAL A O 1
ATOM 882 N N . SER A 1 120 ? 8.343 -7.099 0.195 1.00 94.88 120 SER A N 1
ATOM 883 C CA . SER A 1 120 ? 9.247 -8.026 0.900 1.00 94.88 120 SER A CA 1
ATOM 884 C C . SER A 1 120 ? 8.739 -8.516 2.271 1.00 94.88 120 SER A C 1
ATOM 886 O O . SER A 1 120 ? 9.290 -9.475 2.820 1.00 94.88 120 SER A O 1
ATOM 888 N N . ARG A 1 121 ? 7.677 -7.907 2.816 1.00 95.50 121 ARG A N 1
ATOM 889 C CA . ARG A 1 121 ? 7.024 -8.293 4.079 1.00 95.50 121 ARG A CA 1
ATOM 890 C C . ARG A 1 121 ? 5.923 -9.338 3.896 1.00 95.50 121 ARG A C 1
ATOM 892 O O . ARG A 1 121 ? 5.482 -9.919 4.883 1.00 95.50 121 ARG A O 1
ATOM 899 N N . TRP A 1 122 ? 5.506 -9.595 2.658 1.00 97.69 122 TRP A N 1
ATOM 900 C CA . TRP A 1 122 ? 4.367 -10.449 2.333 1.00 97.69 122 TRP A CA 1
ATOM 901 C C . TRP A 1 122 ? 4.800 -11.691 1.564 1.00 97.69 122 TRP A C 1
ATOM 903 O O . TRP A 1 122 ? 5.630 -11.617 0.665 1.00 97.69 122 TRP A O 1
ATOM 913 N N . ASP A 1 123 ? 4.200 -12.838 1.884 1.00 97.94 123 ASP A N 1
ATOM 914 C CA . ASP A 1 123 ? 4.414 -14.080 1.129 1.00 97.94 123 ASP A CA 1
ATOM 915 C C . ASP A 1 123 ? 3.562 -14.153 -0.145 1.00 97.94 123 ASP A C 1
ATOM 917 O O . ASP A 1 123 ? 3.856 -14.952 -1.030 1.00 97.94 123 ASP A O 1
ATOM 921 N N . ARG A 1 124 ? 2.472 -13.378 -0.230 1.00 98.19 124 ARG A N 1
ATOM 922 C CA . ARG A 1 124 ? 1.473 -13.478 -1.301 1.00 98.19 124 ARG A CA 1
ATOM 923 C C . ARG A 1 124 ? 0.882 -12.123 -1.671 1.00 98.19 124 ARG A C 1
ATOM 925 O O . ARG A 1 124 ? 0.629 -11.302 -0.796 1.00 98.19 124 ARG A O 1
ATOM 932 N N . PHE A 1 125 ? 0.563 -11.956 -2.949 1.00 98.12 125 PHE A N 1
ATOM 933 C CA . PHE A 1 125 ? -0.381 -10.951 -3.428 1.00 98.12 125 PHE A CA 1
ATOM 934 C C . PHE A 1 125 ? -1.791 -11.533 -3.483 1.00 98.12 125 PHE A C 1
ATOM 936 O O . PHE A 1 125 ? -1.985 -12.672 -3.915 1.00 98.12 125 PHE A O 1
ATOM 943 N N . ILE A 1 126 ? -2.778 -10.726 -3.100 1.00 98.44 126 ILE A N 1
ATOM 944 C CA . ILE A 1 126 ? -4.199 -11.041 -3.251 1.00 98.44 126 ILE A CA 1
ATOM 945 C C . ILE A 1 126 ? -4.741 -10.210 -4.417 1.00 98.44 126 ILE A C 1
ATOM 947 O O . ILE A 1 126 ? -4.867 -8.993 -4.311 1.00 98.44 126 ILE A O 1
ATOM 951 N N . GLY A 1 127 ? -5.031 -10.861 -5.542 1.00 98.06 127 GLY A N 1
ATOM 952 C CA . GLY A 1 127 ? -5.582 -10.223 -6.734 1.00 98.06 127 GLY A CA 1
ATOM 953 C C . GLY A 1 127 ? -7.091 -10.034 -6.607 1.00 98.06 127 GLY A C 1
ATOM 954 O O . GLY A 1 127 ? -7.829 -11.015 -6.473 1.00 98.06 127 GLY A O 1
ATOM 955 N N . VAL A 1 128 ? -7.546 -8.781 -6.667 1.00 97.81 128 VAL A N 1
ATOM 956 C CA . VAL A 1 128 ? -8.958 -8.400 -6.529 1.00 97.81 128 VAL A CA 1
ATOM 957 C C . VAL A 1 128 ? -9.481 -7.814 -7.839 1.00 97.81 128 VAL A C 1
ATOM 959 O O . VAL A 1 128 ? -8.873 -6.905 -8.401 1.00 97.81 128 VAL A O 1
ATOM 962 N N . ARG A 1 129 ? -10.635 -8.303 -8.302 1.00 97.44 129 ARG A N 1
ATOM 963 C CA . ARG A 1 129 ? -11.391 -7.763 -9.441 1.00 97.44 129 ARG A CA 1
ATOM 964 C C . ARG A 1 129 ? -12.851 -7.600 -9.040 1.00 97.44 129 ARG A C 1
ATOM 966 O O . ARG A 1 129 ? -13.426 -8.504 -8.440 1.00 97.44 129 ARG A O 1
ATOM 973 N N . ASP A 1 130 ? -13.439 -6.443 -9.339 1.00 96.31 130 ASP A N 1
ATOM 974 C CA . ASP A 1 130 ? -14.846 -6.129 -9.037 1.00 96.31 130 ASP A CA 1
ATOM 975 C C . ASP A 1 130 ? -15.235 -6.421 -7.571 1.00 96.31 130 ASP A C 1
ATOM 977 O O . ASP A 1 130 ? -16.295 -6.978 -7.275 1.00 96.31 130 ASP A O 1
ATOM 981 N N . GLY A 1 131 ? -14.328 -6.096 -6.641 1.00 94.31 131 GLY A N 1
ATOM 982 C CA . GLY A 1 131 ? -14.513 -6.306 -5.201 1.00 94.31 131 GLY A CA 1
ATOM 983 C C . GLY A 1 131 ? -14.427 -7.765 -4.737 1.00 94.31 131 GLY A C 1
ATOM 984 O O . GLY A 1 131 ? -14.800 -8.064 -3.605 1.00 94.31 131 GLY A O 1
ATOM 985 N N . LYS A 1 132 ? -13.957 -8.691 -5.582 1.00 97.50 132 LYS A N 1
ATOM 986 C CA . LYS A 1 132 ? -13.817 -10.118 -5.258 1.00 97.50 132 LYS A CA 1
ATOM 987 C C . LYS A 1 132 ? -12.389 -10.593 -5.465 1.00 97.50 132 LYS A C 1
ATOM 989 O O . LYS A 1 132 ? -11.725 -10.192 -6.416 1.00 97.50 132 LYS A O 1
ATOM 994 N N . VAL A 1 133 ? -11.936 -11.492 -4.596 1.00 98.25 133 VAL A N 1
ATOM 995 C CA . VAL A 1 133 ? -10.661 -12.191 -4.791 1.00 98.25 133 VAL A CA 1
ATOM 996 C C . VAL A 1 133 ? -10.793 -13.126 -5.992 1.00 98.25 133 VAL A C 1
ATOM 998 O O . VAL A 1 133 ? -11.666 -13.993 -6.011 1.00 98.25 133 VAL A O 1
ATOM 1001 N N . GLU A 1 134 ? -9.924 -12.945 -6.981 1.00 98.31 134 GLU A N 1
ATOM 1002 C CA . GLU A 1 134 ? -9.865 -13.763 -8.200 1.00 98.31 134 GLU A CA 1
ATOM 1003 C C . GLU A 1 134 ? -8.580 -14.599 -8.255 1.00 98.31 134 GLU A C 1
ATOM 1005 O O . GLU A 1 134 ? -8.577 -15.704 -8.795 1.00 98.31 134 GLU A O 1
ATOM 1010 N N . ALA A 1 135 ? -7.494 -14.098 -7.665 1.00 98.12 135 ALA A N 1
ATOM 1011 C CA . ALA A 1 135 ? -6.199 -14.758 -7.692 1.00 98.12 135 ALA A CA 1
ATOM 1012 C C . ALA A 1 135 ? -5.439 -14.586 -6.376 1.00 98.12 135 ALA A C 1
ATOM 1014 O O . ALA A 1 135 ? -5.620 -13.615 -5.642 1.00 98.12 135 ALA A O 1
ATOM 1015 N N . VAL A 1 136 ? -4.546 -15.533 -6.111 1.00 98.44 136 VAL A N 1
ATOM 1016 C CA . VAL A 1 136 ? -3.554 -15.459 -5.041 1.00 98.44 136 VAL A CA 1
ATOM 1017 C C . VAL A 1 136 ? -2.222 -15.878 -5.647 1.00 98.44 136 VAL A C 1
ATOM 1019 O O . VAL A 1 136 ? -2.103 -17.001 -6.136 1.00 98.44 136 VAL A O 1
ATOM 1022 N N . TRP A 1 137 ? -1.246 -14.972 -5.654 1.00 98.00 137 TRP A N 1
ATOM 1023 C CA . TRP A 1 137 ? 0.074 -15.218 -6.237 1.00 98.00 137 TRP A CA 1
ATOM 1024 C C . TRP A 1 137 ? 1.133 -15.251 -5.151 1.00 98.00 137 TRP A C 1
ATOM 1026 O O . TRP A 1 137 ? 1.232 -14.319 -4.357 1.00 98.00 137 TRP A O 1
ATOM 1036 N N . ASP A 1 138 ? 1.948 -16.298 -5.141 1.00 98.06 138 ASP A N 1
ATOM 1037 C CA . ASP A 1 138 ? 3.079 -16.398 -4.227 1.00 98.06 138 ASP A CA 1
ATOM 1038 C C . ASP A 1 138 ? 4.215 -15.452 -4.633 1.00 98.06 138 ASP A C 1
ATOM 1040 O O . ASP A 1 138 ? 4.616 -15.380 -5.797 1.00 98.06 138 ASP A O 1
ATOM 1044 N N . ILE A 1 139 ? 4.798 -14.783 -3.642 1.00 97.31 139 ILE A N 1
ATOM 1045 C CA . ILE A 1 139 ? 6.002 -13.963 -3.772 1.00 97.31 139 ILE A CA 1
ATOM 1046 C C . ILE A 1 139 ? 7.205 -14.882 -3.538 1.00 97.31 139 ILE A C 1
ATOM 1048 O O . ILE A 1 139 ? 7.812 -14.922 -2.471 1.00 97.31 139 ILE A O 1
ATOM 1052 N N . GLN A 1 140 ? 7.539 -15.659 -4.569 1.00 96.25 140 GLN A N 1
ATOM 1053 C CA . GLN A 1 140 ? 8.542 -16.734 -4.506 1.00 96.25 140 GLN A CA 1
ATOM 1054 C C . GLN A 1 140 ? 9.952 -16.250 -4.129 1.00 96.25 140 GLN A C 1
ATOM 1056 O O . GLN A 1 140 ? 10.729 -17.001 -3.548 1.00 96.25 140 GLN A O 1
ATOM 1061 N N . ALA A 1 141 ? 10.288 -14.999 -4.453 1.00 95.56 141 ALA A N 1
ATOM 1062 C CA . ALA A 1 141 ? 11.603 -14.416 -4.187 1.00 95.56 141 ALA A CA 1
ATOM 1063 C C . ALA A 1 141 ? 11.695 -13.679 -2.836 1.00 95.56 141 ALA A C 1
ATOM 1065 O O . ALA A 1 141 ? 12.693 -13.003 -2.571 1.00 95.56 141 ALA A O 1
ATOM 1066 N N . ARG A 1 142 ? 10.667 -13.754 -1.973 1.00 94.62 142 ARG A N 1
ATOM 1067 C CA . ARG A 1 142 ? 10.684 -13.048 -0.686 1.00 94.62 142 ARG A CA 1
ATOM 1068 C C . ARG A 1 142 ? 11.880 -13.493 0.157 1.00 94.62 142 ARG A C 1
ATOM 1070 O O . ARG A 1 142 ? 12.054 -14.671 0.449 1.00 94.62 142 ARG A O 1
ATOM 1077 N N . GLY A 1 143 ? 12.685 -12.526 0.597 1.00 90.62 143 GLY A N 1
ATOM 1078 C CA . GLY A 1 143 ? 13.858 -12.788 1.432 1.00 90.62 143 GLY A CA 1
ATOM 1079 C C . GLY A 1 143 ? 15.041 -13.410 0.682 1.00 90.62 143 GLY A C 1
ATOM 1080 O O . GLY A 1 143 ? 16.052 -13.695 1.319 1.00 90.62 143 GLY A O 1
ATOM 1081 N N . CYS A 1 144 ? 14.973 -13.574 -0.643 1.00 91.44 144 CYS A N 1
ATOM 1082 C CA . CYS A 1 144 ? 16.100 -14.011 -1.465 1.00 91.44 144 CYS A CA 1
ATOM 1083 C C . CYS A 1 144 ? 17.077 -12.847 -1.698 1.00 91.44 144 CYS A C 1
ATOM 1085 O O . CYS A 1 144 ? 17.036 -12.181 -2.728 1.00 91.44 144 CYS A O 1
ATOM 1087 N N . HIS A 1 145 ? 17.950 -12.605 -0.722 1.00 83.06 145 HIS A N 1
ATOM 1088 C CA . HIS A 1 145 ? 19.064 -11.661 -0.797 1.00 83.06 145 HIS A CA 1
ATOM 1089 C C . HIS A 1 145 ? 20.363 -12.424 -0.504 1.00 83.06 145 HIS A C 1
ATOM 1091 O O . HIS A 1 145 ? 20.377 -13.270 0.390 1.00 83.06 145 HIS A O 1
ATOM 1097 N N . ASN A 1 146 ? 21.411 -12.171 -1.291 1.00 65.00 146 ASN A N 1
ATOM 1098 C CA . ASN A 1 146 ? 22.747 -12.761 -1.133 1.00 65.00 146 ASN A CA 1
ATOM 1099 C C . ASN A 1 146 ? 23.741 -11.704 -0.660 1.00 65.00 146 ASN A C 1
ATOM 1101 O O . ASN A 1 146 ? 23.600 -10.545 -1.113 1.00 65.00 146 ASN A O 1
#

Solven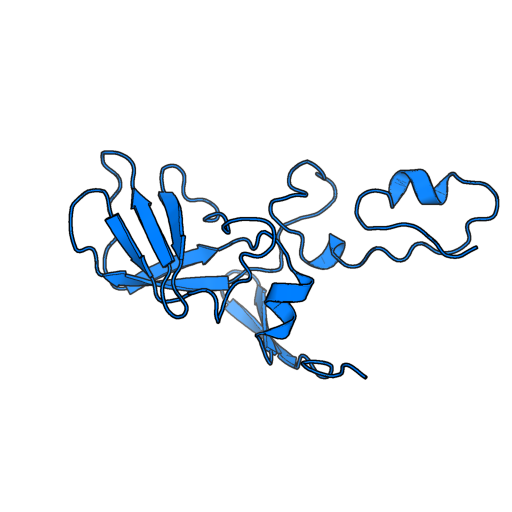t-accessible surface area (backbone atoms only — not comparable to full-atom values): 8378 Å² total; per-residue (Å²): 78,77,51,41,38,53,95,33,50,73,62,36,73,71,41,89,64,52,76,44,72,65,44,63,56,55,71,26,38,31,62,87,48,74,84,50,77,95,50,54,81,65,46,66,45,80,30,37,28,71,40,58,91,47,92,46,36,38,31,24,63,48,6,50,60,62,38,26,56,89,74,35,70,38,44,50,59,100,42,89,59,44,43,60,72,48,68,47,64,56,31,27,35,31,39,31,39,93,90,57,82,81,52,66,71,43,74,48,42,34,35,29,28,33,49,75,69,19,55,58,59,39,64,56,50,79,40,70,54,97,91,37,83,78,46,76,47,74,42,85,65,52,81,77,76,134

pLDDT: mean 96.62, std 3.31, range [65.0, 98.88]

Sequence (146 aa):
MSTGETWSYDVAGEIPGVTEVQGGSYLVMETGYGYMTDFHYSGKVLTTVISTPRPGVAVADAGQKAVSTLRGLPEVEDLPGVTVESMDPDHVILHLDSGIQLTPGDQLTLIPSQQDATVSRWDRFIGVRDGKVEAVWDIQARGCHN

Secondary structure (DSSP, 8-state):
-B---GGGHHHHTTSTT--B----GGGT--GGGTT-TTS-----EEEEEEEEEETTEEEES--TTTS--TTS--EETT-TTEEEEEE-SS-EEEEE-TT----TT-EEEEE-S-SHHHHTT-SEEEEEETTEEEEEEE-TTTT---

Radius of gyration: 17.5 Å; Cα contacts (8 Å, |Δi|>4): 300; chains: 1; bounding box: 40×34×50 Å